Protein AF-A0A831LXB3-F1 (afdb_monomer_lite)

Foldseek 3Di:
DDKFQDDPQDDPDPPPPDQLVNSVVVVQVVVQVVLCVVPVQKGKDWPDDVSVVDSITDMDIDGDPDPPDD

Sequence (70 aa):
VIRLTECAMFRDEPGSEIPPSRVNAVCTAYVRHAIEALNPAYTITTTRARCGGDPFCEMIIERKKDPGTS

Radius of gyration: 14.11 Å; chains: 1; bounding box: 29×21×45 Å

pLDDT: mean 89.57, std 10.9, range [51.84, 98.0]

Organism: NCBI:txid2201

Secondary structure (DSSP, 8-state):
-EEESS-SS----TT--S-HHHHHHHHHHHHHHHHHHH-TTEEEEEEE-GGGT-SSEEEEEEEPPPTT--

Structure (mmCIF, N/CA/C/O backbone):
data_AF-A0A831LXB3-F1
#
_entry.id   AF-A0A831LXB3-F1
#
loop_
_atom_site.group_PDB
_atom_site.id
_atom_site.type_symbol
_atom_site.label_atom_id
_atom_site.label_alt_id
_atom_site.label_comp_id
_atom_site.label_asym_id
_atom_site.label_entity_id
_atom_site.label_seq_id
_atom_site.pdbx_PDB_ins_code
_atom_site.Cartn_x
_atom_site.Cartn_y
_atom_site.Cartn_z
_atom_site.occupancy
_atom_site.B_iso_or_equiv
_atom_site.auth_seq_id
_atom_site.auth_comp_id
_atom_site.auth_asym_id
_atom_site.auth_atom_id
_atom_site.pdbx_PDB_model_num
ATOM 1 N N . VAL A 1 1 ? 4.161 -5.848 12.046 1.00 88.12 1 VAL A N 1
ATOM 2 C CA . VAL A 1 1 ? 4.929 -5.363 10.874 1.00 88.12 1 VAL A CA 1
ATOM 3 C C . VAL A 1 1 ? 5.038 -6.494 9.866 1.00 88.12 1 VAL A C 1
ATOM 5 O O . VAL A 1 1 ? 5.258 -7.624 10.284 1.00 88.12 1 VAL A O 1
ATOM 8 N N . ILE A 1 2 ? 4.855 -6.202 8.578 1.00 92.69 2 ILE A N 1
ATOM 9 C CA . ILE A 1 2 ? 5.033 -7.129 7.452 1.00 92.69 2 ILE A CA 1
ATOM 10 C C . ILE A 1 2 ? 6.221 -6.635 6.626 1.00 92.69 2 ILE A C 1
ATOM 12 O O . ILE A 1 2 ? 6.279 -5.453 6.285 1.00 92.69 2 ILE A O 1
ATOM 16 N N . ARG A 1 3 ? 7.146 -7.5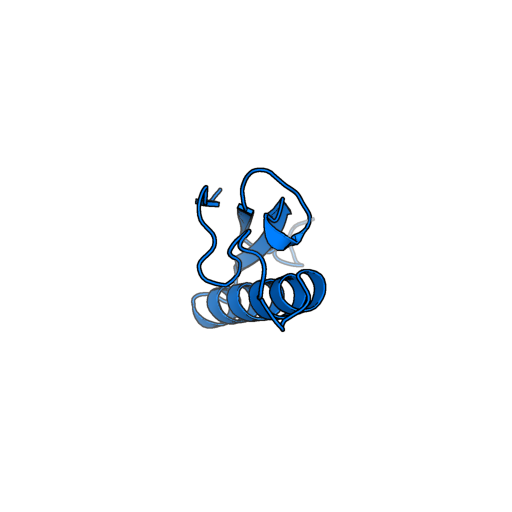36 6.283 1.00 94.75 3 ARG A N 1
ATOM 17 C CA . ARG A 1 3 ? 8.309 -7.236 5.442 1.00 94.75 3 ARG A CA 1
ATOM 18 C C . ARG A 1 3 ? 8.382 -8.210 4.275 1.00 94.75 3 ARG A C 1
ATOM 20 O O . ARG A 1 3 ? 8.376 -9.417 4.489 1.00 94.75 3 ARG A O 1
ATOM 27 N N . LEU A 1 4 ? 8.482 -7.673 3.062 1.00 91.31 4 LEU A N 1
ATOM 28 C CA . LEU A 1 4 ? 8.558 -8.449 1.826 1.00 91.31 4 LEU A CA 1
ATOM 29 C C . LEU A 1 4 ? 9.839 -8.089 1.071 1.00 91.31 4 LEU A C 1
ATOM 31 O O . LEU A 1 4 ? 10.017 -6.952 0.630 1.00 91.31 4 LEU A O 1
ATOM 35 N N . THR A 1 5 ? 10.741 -9.059 0.933 1.00 89.19 5 THR A N 1
ATOM 36 C CA . THR A 1 5 ? 11.976 -8.932 0.138 1.00 89.19 5 THR A CA 1
ATOM 37 C C . THR A 1 5 ? 11.710 -9.063 -1.364 1.00 89.19 5 THR A C 1
ATOM 39 O O . THR A 1 5 ? 12.480 -8.568 -2.183 1.00 89.19 5 THR A O 1
ATOM 42 N N . GLU A 1 6 ? 10.568 -9.636 -1.739 1.00 88.31 6 GLU A N 1
ATOM 43 C CA . GLU A 1 6 ? 10.071 -9.722 -3.112 1.00 88.31 6 GLU A CA 1
ATOM 44 C C . GLU A 1 6 ? 8.748 -8.964 -3.251 1.00 88.31 6 GLU A C 1
ATOM 46 O O . GLU A 1 6 ? 7.963 -8.890 -2.306 1.00 88.31 6 GLU A O 1
ATOM 51 N N . CYS A 1 7 ? 8.497 -8.367 -4.420 1.00 87.31 7 CYS A N 1
ATOM 52 C CA . CYS A 1 7 ? 7.260 -7.641 -4.686 1.00 87.31 7 CYS A CA 1
ATOM 53 C C . CYS A 1 7 ? 6.481 -8.326 -5.810 1.00 87.31 7 CYS A C 1
ATOM 55 O O . CYS A 1 7 ? 6.972 -8.458 -6.925 1.00 87.31 7 CYS A O 1
ATOM 57 N N . ALA A 1 8 ? 5.237 -8.721 -5.529 1.00 85.56 8 ALA A N 1
ATOM 58 C CA . ALA A 1 8 ? 4.379 -9.384 -6.512 1.00 85.56 8 ALA A CA 1
ATOM 59 C C . ALA A 1 8 ? 4.051 -8.494 -7.725 1.00 85.56 8 ALA A C 1
ATOM 61 O O . ALA A 1 8 ? 3.828 -8.999 -8.819 1.00 85.56 8 ALA A O 1
ATOM 62 N N . MET A 1 9 ? 4.029 -7.173 -7.522 1.00 86.44 9 MET A N 1
ATOM 63 C CA . MET A 1 9 ? 3.646 -6.191 -8.540 1.00 86.44 9 MET A CA 1
ATOM 64 C C . MET A 1 9 ? 4.845 -5.491 -9.191 1.00 86.44 9 MET A C 1
ATOM 66 O O . MET A 1 9 ? 4.667 -4.771 -10.169 1.00 86.44 9 MET A O 1
ATOM 70 N N . PHE A 1 10 ? 6.051 -5.645 -8.635 1.00 88.56 10 PHE A N 1
ATOM 71 C CA . PHE A 1 10 ? 7.255 -4.961 -9.099 1.00 88.56 10 PHE A CA 1
ATOM 72 C C . PHE A 1 10 ? 8.425 -5.933 -9.189 1.00 88.56 10 PHE A C 1
ATOM 74 O O . PHE A 1 10 ? 8.839 -6.523 -8.189 1.00 88.56 10 PHE A O 1
ATOM 81 N N . ARG A 1 11 ? 8.994 -6.038 -10.386 1.00 84.56 11 ARG A N 1
ATOM 82 C CA . ARG A 1 11 ? 10.262 -6.715 -10.641 1.00 84.56 11 ARG A CA 1
ATOM 83 C C . ARG A 1 11 ? 11.244 -5.696 -11.184 1.00 84.56 11 ARG A C 1
ATOM 85 O O . ARG A 1 11 ? 10.873 -4.856 -11.997 1.00 84.56 11 ARG A O 1
ATOM 92 N N . ASP A 1 12 ? 12.479 -5.792 -10.716 1.00 75.69 12 ASP A N 1
ATOM 93 C CA . ASP A 1 12 ? 13.582 -4.946 -11.166 1.00 75.69 12 ASP A CA 1
ATOM 94 C C . ASP A 1 12 ? 14.209 -5.557 -12.427 1.00 75.69 12 ASP A C 1
ATOM 96 O O . ASP A 1 12 ? 15.369 -5.958 -12.451 1.00 75.69 12 ASP A O 1
ATOM 100 N N . GLU A 1 13 ? 13.369 -5.753 -13.444 1.00 79.00 13 GLU A N 1
ATOM 101 C CA . GLU A 1 13 ? 13.761 -6.302 -14.736 1.00 79.00 13 GLU A CA 1
ATOM 102 C C . GLU A 1 13 ? 13.542 -5.237 -15.818 1.00 79.00 13 GLU A C 1
ATOM 104 O O . GLU A 1 13 ? 12.494 -4.575 -15.842 1.00 79.00 13 GLU A O 1
ATOM 109 N N . PRO A 1 14 ? 14.507 -5.051 -16.734 1.00 64.56 14 PRO A N 1
ATOM 110 C CA . PRO A 1 14 ? 14.323 -4.163 -17.869 1.00 64.56 14 PRO A CA 1
ATOM 111 C C . PRO A 1 14 ? 13.155 -4.664 -18.732 1.00 64.56 14 PRO A C 1
ATOM 113 O O . PRO A 1 14 ? 13.142 -5.817 -19.153 1.00 64.56 14 PRO A O 1
ATOM 116 N N . GLY A 1 15 ? 12.174 -3.793 -19.000 1.00 65.81 15 GLY A N 1
ATOM 117 C CA . GLY A 1 15 ? 11.026 -4.104 -19.866 1.00 65.81 15 GLY A CA 1
ATOM 118 C C . GLY A 1 15 ? 9.642 -4.013 -19.215 1.00 65.81 15 GLY A C 1
ATOM 119 O O . GLY A 1 15 ? 8.648 -4.237 -19.899 1.00 65.81 15 GLY A O 1
ATOM 120 N N . SER A 1 16 ? 9.531 -3.652 -17.931 1.00 70.50 16 SER A N 1
ATOM 121 C CA . SER A 1 16 ? 8.223 -3.319 -17.347 1.00 70.50 16 SER A CA 1
ATOM 122 C C . SER A 1 16 ? 7.678 -2.019 -17.951 1.00 70.50 16 SER A C 1
ATOM 124 O O . SER A 1 16 ? 8.182 -0.935 -17.664 1.00 70.50 16 SER A O 1
ATOM 126 N N . GLU A 1 17 ? 6.609 -2.115 -18.744 1.00 78.19 17 GLU A N 1
ATOM 127 C CA . GLU A 1 17 ? 5.894 -0.954 -19.302 1.00 78.19 17 GLU A CA 1
ATOM 128 C C . GLU A 1 17 ? 5.188 -0.112 -18.226 1.00 78.19 17 GLU A C 1
ATOM 130 O O . GLU A 1 17 ? 4.807 1.035 -18.465 1.00 78.19 17 GLU A O 1
ATOM 135 N N . ILE A 1 18 ? 4.995 -0.671 -17.026 1.00 83.94 18 ILE A N 1
ATOM 136 C CA . ILE A 1 18 ? 4.323 0.014 -15.924 1.00 83.94 18 ILE A CA 1
ATOM 137 C C . ILE A 1 18 ? 5.359 0.793 -15.107 1.00 83.94 18 ILE A C 1
ATOM 139 O O . ILE A 1 18 ? 6.266 0.181 -14.534 1.00 83.94 18 ILE A O 1
ATOM 143 N N . PRO A 1 19 ? 5.202 2.125 -14.971 1.00 89.75 19 PRO A N 1
ATOM 144 C CA . PRO A 1 19 ? 6.075 2.922 -14.124 1.00 89.75 19 PRO A CA 1
ATOM 145 C C . PRO A 1 19 ? 6.024 2.455 -12.659 1.00 89.75 19 PRO A C 1
ATOM 147 O O . PRO A 1 19 ? 4.924 2.221 -12.139 1.00 89.75 19 PRO A O 1
ATOM 150 N N . PRO A 1 20 ? 7.162 2.405 -11.942 1.00 91.94 20 PRO A N 1
ATOM 151 C CA . PRO A 1 20 ? 7.195 1.982 -10.539 1.00 91.94 20 PRO A CA 1
ATOM 152 C C . PRO A 1 20 ? 6.264 2.799 -9.625 1.00 91.94 20 PRO A C 1
ATOM 154 O O . PRO A 1 20 ? 5.615 2.249 -8.735 1.00 91.94 20 PRO A O 1
ATOM 157 N N . SER A 1 21 ? 6.096 4.097 -9.901 1.00 91.12 21 SER A N 1
ATOM 158 C CA . SER A 1 21 ? 5.155 4.969 -9.182 1.00 91.12 21 SER A CA 1
ATOM 159 C C . SER A 1 21 ? 3.696 4.524 -9.325 1.00 91.12 21 SER A C 1
ATOM 161 O O . SER A 1 21 ? 2.927 4.581 -8.364 1.00 91.12 21 SER A O 1
ATOM 163 N N . ARG A 1 22 ? 3.307 4.015 -10.500 1.00 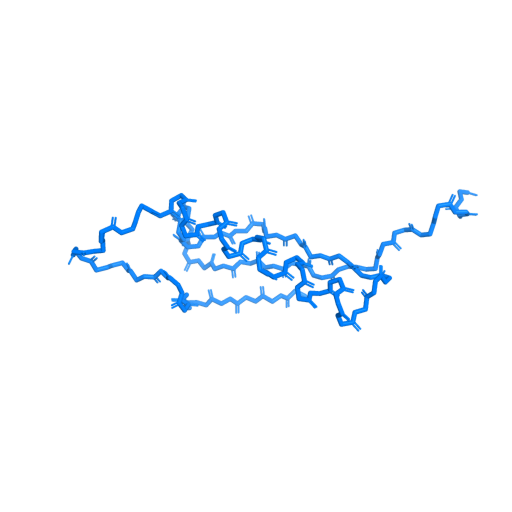93.50 22 ARG A N 1
ATOM 164 C CA . ARG A 1 22 ? 1.960 3.484 -10.738 1.00 93.50 22 ARG A CA 1
ATOM 165 C C . ARG A 1 22 ? 1.756 2.162 -10.005 1.00 93.50 22 ARG A C 1
ATOM 167 O O . ARG A 1 22 ? 0.694 1.956 -9.422 1.00 93.50 22 ARG A O 1
ATOM 174 N N . VAL A 1 23 ? 2.782 1.309 -9.966 1.00 93.44 23 VAL A N 1
ATOM 175 C CA . VAL A 1 23 ? 2.772 0.094 -9.138 1.00 93.44 23 VAL A CA 1
ATOM 176 C C . VAL A 1 23 ? 2.590 0.443 -7.661 1.00 93.44 23 VAL A C 1
ATOM 178 O O . VAL A 1 23 ? 1.756 -0.160 -6.987 1.00 93.44 23 VAL A O 1
ATOM 181 N N . ASN A 1 24 ? 3.330 1.437 -7.159 1.00 94.44 24 ASN A N 1
ATOM 182 C CA . ASN A 1 24 ? 3.219 1.899 -5.777 1.00 94.44 24 ASN A CA 1
ATOM 183 C C . ASN A 1 24 ? 1.794 2.357 -5.434 1.00 94.44 24 ASN A C 1
ATOM 185 O O . ASN A 1 24 ? 1.234 1.909 -4.430 1.00 94.44 24 ASN A O 1
ATOM 189 N N . ALA A 1 25 ? 1.196 3.192 -6.290 1.00 94.19 25 ALA A N 1
ATOM 190 C CA . ALA A 1 25 ? -0.151 3.714 -6.087 1.00 94.19 25 ALA A CA 1
ATOM 191 C C . ALA A 1 25 ? -1.200 2.592 -6.021 1.00 94.19 25 ALA A C 1
ATOM 193 O O . ALA A 1 25 ? -2.003 2.546 -5.089 1.00 94.19 25 ALA A O 1
ATOM 194 N N . VAL A 1 26 ? -1.156 1.651 -6.973 1.00 94.50 26 VAL A N 1
ATOM 195 C CA . VAL A 1 26 ? -2.094 0.517 -7.024 1.00 94.50 26 VAL A CA 1
ATOM 196 C C . VAL A 1 26 ? -1.909 -0.409 -5.824 1.00 94.50 26 VAL A C 1
ATOM 198 O O . VAL A 1 26 ? -2.891 -0.761 -5.175 1.00 94.50 26 VAL A O 1
ATOM 201 N N . CYS A 1 27 ? -0.665 -0.771 -5.494 1.00 94.44 27 CYS A N 1
ATOM 202 C CA . CYS A 1 27 ? -0.357 -1.633 -4.354 1.00 94.44 27 CYS A CA 1
ATOM 203 C C . CYS A 1 27 ? -0.869 -1.023 -3.043 1.00 94.44 27 CYS A C 1
ATOM 205 O O . CYS A 1 27 ? -1.582 -1.686 -2.293 1.00 94.44 27 CYS A O 1
ATOM 207 N N . THR A 1 28 ? -0.577 0.259 -2.807 1.00 94.06 28 THR A N 1
ATOM 208 C CA . THR A 1 28 ? -0.991 0.976 -1.593 1.00 94.06 28 THR A CA 1
ATOM 209 C C . THR A 1 28 ? -2.511 1.051 -1.472 1.00 94.06 28 THR A C 1
ATOM 211 O O . THR A 1 28 ? -3.055 0.790 -0.398 1.00 94.06 28 THR A O 1
ATOM 214 N N . ALA A 1 29 ? -3.213 1.358 -2.567 1.00 95.69 29 ALA A N 1
ATOM 215 C CA . ALA A 1 29 ? -4.672 1.364 -2.575 1.00 95.69 29 ALA A CA 1
ATOM 216 C C . ALA A 1 29 ? -5.236 -0.033 -2.280 1.00 95.69 29 ALA A C 1
ATOM 218 O O . ALA A 1 29 ? -6.082 -0.181 -1.398 1.00 95.69 29 ALA A O 1
ATOM 219 N N . TYR A 1 30 ? -4.727 -1.060 -2.965 1.00 95.94 30 TYR A N 1
ATOM 220 C CA . TYR A 1 30 ? -5.172 -2.440 -2.792 1.00 95.94 30 TYR A CA 1
ATOM 221 C C . TYR A 1 30 ? -5.031 -2.911 -1.343 1.00 95.94 30 TYR A C 1
ATOM 223 O O . TYR A 1 30 ? -6.016 -3.347 -0.750 1.00 95.94 30 TYR A O 1
ATOM 231 N N . VAL A 1 31 ? -3.840 -2.791 -0.744 1.00 95.50 31 VAL A N 1
ATOM 232 C CA . VAL A 1 31 ? -3.621 -3.287 0.624 1.00 95.50 31 VAL A CA 1
ATOM 233 C C . VAL A 1 31 ? -4.453 -2.514 1.643 1.00 95.50 31 VAL A C 1
ATOM 235 O O . VAL A 1 31 ? -4.974 -3.115 2.581 1.00 95.50 31 VAL A O 1
ATOM 238 N N . ARG A 1 32 ? -4.655 -1.206 1.434 1.00 96.38 32 ARG A N 1
ATOM 239 C CA . ARG A 1 32 ? -5.529 -0.393 2.284 1.00 96.38 32 ARG A CA 1
ATOM 240 C C . ARG A 1 32 ? -6.971 -0.883 2.239 1.00 96.38 32 ARG A C 1
ATOM 242 O O . ARG A 1 32 ? -7.563 -1.098 3.292 1.00 96.38 32 ARG A O 1
ATOM 249 N N . HIS A 1 33 ? -7.514 -1.092 1.042 1.00 97.44 33 HIS A N 1
ATOM 250 C CA . HIS A 1 33 ? -8.867 -1.619 0.879 1.00 97.44 33 HIS A CA 1
ATOM 251 C C . HIS A 1 33 ? -9.006 -3.041 1.428 1.00 97.44 33 HIS A C 1
ATOM 253 O O . HIS A 1 33 ? -10.007 -3.341 2.072 1.00 97.44 33 HIS A O 1
ATOM 259 N N . ALA A 1 34 ? -8.003 -3.898 1.223 1.00 96.94 34 ALA A N 1
ATOM 260 C CA . ALA A 1 34 ? -8.011 -5.261 1.740 1.00 96.94 34 ALA A CA 1
ATOM 261 C C . ALA A 1 34 ? -8.073 -5.286 3.275 1.00 96.94 34 ALA A C 1
ATOM 263 O O . ALA A 1 34 ? -8.891 -6.006 3.840 1.00 96.94 34 ALA A O 1
ATOM 264 N N . ILE A 1 35 ? -7.257 -4.475 3.956 1.00 97.69 35 ILE A N 1
ATOM 265 C CA . ILE A 1 35 ? -7.274 -4.396 5.423 1.00 97.69 35 ILE A CA 1
ATOM 266 C C . ILE A 1 35 ? -8.579 -3.794 5.944 1.00 97.69 35 ILE A C 1
ATOM 268 O O . I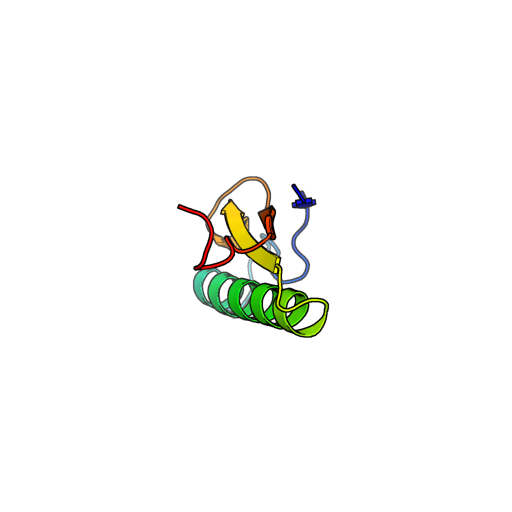LE A 1 35 ? -9.153 -4.353 6.874 1.00 97.69 35 ILE A O 1
ATOM 272 N N . GLU A 1 36 ? -9.086 -2.729 5.318 1.00 96.94 36 GLU A N 1
ATOM 273 C CA . GLU A 1 36 ? -10.377 -2.133 5.687 1.00 96.94 36 GLU A CA 1
ATOM 274 C C . GLU A 1 36 ? -11.525 -3.149 5.584 1.00 96.94 36 GLU A C 1
ATOM 276 O O . GLU A 1 36 ? -12.351 -3.245 6.489 1.00 96.94 36 GLU A O 1
ATOM 281 N N . ALA A 1 37 ? -11.562 -3.930 4.499 1.00 98.00 37 ALA A N 1
ATOM 282 C CA . ALA A 1 37 ? -12.594 -4.936 4.266 1.00 98.00 37 ALA A CA 1
ATOM 283 C C . ALA A 1 37 ? -12.488 -6.131 5.226 1.00 98.00 37 ALA A C 1
ATOM 285 O O . ALA A 1 37 ? -13.508 -6.697 5.615 1.00 98.00 37 ALA A O 1
ATOM 286 N N . LEU A 1 38 ? -11.266 -6.517 5.612 1.00 97.81 38 LEU A N 1
ATOM 287 C CA . LEU A 1 38 ? -11.034 -7.586 6.584 1.00 97.81 38 LEU A CA 1
ATOM 288 C C . LEU A 1 38 ? -11.413 -7.156 8.003 1.00 97.81 38 LEU A C 1
ATOM 290 O O . LEU A 1 38 ? -12.013 -7.937 8.741 1.00 97.81 38 LEU A O 1
ATOM 294 N N . ASN A 1 39 ? -11.041 -5.939 8.405 1.00 97.56 39 ASN A N 1
ATOM 295 C CA . ASN A 1 39 ? -11.423 -5.376 9.690 1.00 97.56 39 ASN A CA 1
ATOM 296 C C . ASN A 1 39 ? -11.346 -3.834 9.671 1.00 97.56 39 ASN A C 1
ATOM 298 O O . ASN A 1 39 ? -10.245 -3.277 9.731 1.00 97.56 39 ASN A O 1
ATOM 302 N N . PRO A 1 40 ? -12.489 -3.124 9.711 1.00 96.56 40 PRO A N 1
ATOM 303 C CA . PRO A 1 40 ? -12.513 -1.664 9.631 1.00 96.56 40 PRO A CA 1
ATOM 304 C C . PRO A 1 40 ? -11.928 -0.974 10.871 1.00 96.56 40 PRO A C 1
ATOM 306 O O . PRO A 1 40 ? -11.657 0.226 10.832 1.00 96.56 40 PRO A O 1
ATOM 309 N N . ALA A 1 41 ? -11.689 -1.695 11.973 1.00 97.31 41 ALA A N 1
ATOM 310 C CA . ALA A 1 41 ? -10.993 -1.153 13.139 1.00 97.31 41 ALA A CA 1
ATOM 311 C C . ALA A 1 41 ? -9.472 -1.033 12.931 1.00 97.31 41 ALA A C 1
ATOM 313 O O . ALA A 1 41 ? -8.784 -0.507 13.804 1.00 97.31 41 ALA A O 1
ATOM 314 N N . TYR A 1 42 ? -8.932 -1.512 11.809 1.00 97.38 42 TYR A N 1
ATOM 315 C CA . TYR A 1 42 ? -7.504 -1.485 11.502 1.00 97.38 42 TYR A CA 1
ATOM 316 C C . TYR A 1 42 ? -7.209 -0.654 10.255 1.00 97.38 42 TYR A C 1
ATOM 318 O O . TYR A 1 42 ? -8.053 -0.457 9.387 1.00 97.38 42 TYR A O 1
ATOM 326 N N . THR A 1 43 ? -5.985 -0.148 10.178 1.00 97.00 43 THR A N 1
ATOM 327 C CA . THR A 1 43 ? -5.420 0.528 9.009 1.00 97.00 43 THR A CA 1
ATOM 328 C C . THR A 1 43 ? -4.075 -0.098 8.668 1.00 97.00 43 THR A C 1
ATOM 330 O O . THR A 1 43 ? -3.476 -0.788 9.492 1.00 97.00 43 THR A O 1
ATOM 333 N N . ILE A 1 44 ? -3.589 0.158 7.458 1.00 97.44 44 ILE A N 1
ATOM 334 C CA . ILE A 1 44 ? -2.255 -0.238 7.017 1.00 97.44 44 ILE A CA 1
ATOM 335 C C . ILE A 1 44 ? -1.531 0.949 6.392 1.00 97.44 44 ILE A C 1
ATOM 337 O O . ILE A 1 44 ? -2.119 1.710 5.624 1.00 97.44 44 ILE A O 1
ATOM 341 N N . THR A 1 45 ? -0.250 1.080 6.718 1.00 96.19 45 THR A N 1
ATOM 342 C CA . THR A 1 45 ? 0.646 2.100 6.170 1.00 96.19 45 THR A CA 1
ATOM 343 C C . THR A 1 45 ? 1.862 1.420 5.563 1.00 96.19 45 THR A C 1
ATOM 345 O O . THR A 1 45 ? 2.489 0.582 6.210 1.00 96.19 45 THR A O 1
ATOM 348 N N . THR A 1 46 ? 2.213 1.793 4.336 1.00 95.25 46 THR A N 1
ATOM 349 C CA . THR A 1 46 ? 3.450 1.363 3.675 1.00 95.25 46 THR A CA 1
ATOM 350 C C . THR A 1 46 ? 4.556 2.362 4.011 1.00 95.25 46 THR A C 1
ATOM 352 O O . THR A 1 46 ? 4.467 3.519 3.609 1.00 95.25 46 THR A O 1
ATOM 355 N N . THR A 1 47 ? 5.577 1.945 4.760 1.00 96.00 47 THR A N 1
ATOM 356 C CA . THR A 1 47 ? 6.694 2.805 5.205 1.00 96.00 47 THR A CA 1
ATOM 357 C C . THR A 1 47 ? 7.928 2.689 4.317 1.00 96.00 47 THR A C 1
ATOM 359 O O . THR A 1 47 ? 8.727 3.619 4.263 1.00 96.00 47 THR A O 1
ATOM 362 N N . ARG A 1 48 ? 8.077 1.563 3.609 1.00 96.25 48 ARG A N 1
ATOM 363 C CA . ARG A 1 48 ? 9.105 1.330 2.583 1.00 96.25 48 ARG A CA 1
ATOM 364 C C . ARG A 1 48 ? 8.501 0.579 1.411 1.00 96.25 48 ARG A C 1
ATOM 366 O O . ARG A 1 48 ? 7.638 -0.278 1.617 1.00 96.25 48 ARG A O 1
ATOM 373 N N . ALA A 1 49 ? 8.953 0.856 0.195 1.00 95.19 49 ALA A N 1
ATOM 374 C CA . ALA A 1 49 ? 8.431 0.211 -1.002 1.00 95.19 49 ALA A CA 1
ATOM 375 C C . ALA A 1 49 ? 9.527 -0.056 -2.034 1.00 95.19 49 ALA A C 1
ATOM 377 O O . ALA A 1 49 ? 10.199 0.862 -2.496 1.00 95.19 49 ALA A O 1
ATOM 378 N N . ARG A 1 50 ? 9.631 -1.308 -2.501 1.00 94.62 50 ARG A N 1
ATOM 379 C CA . ARG A 1 50 ? 10.594 -1.676 -3.553 1.00 94.62 50 ARG A CA 1
ATOM 380 C C . ARG A 1 50 ? 10.403 -0.894 -4.847 1.00 94.62 50 ARG A C 1
ATOM 382 O O . ARG A 1 50 ? 11.367 -0.417 -5.426 1.00 94.62 50 ARG A O 1
ATOM 389 N N . CYS A 1 51 ? 9.154 -0.690 -5.257 1.00 92.81 51 CYS A N 1
ATOM 390 C CA . CYS A 1 51 ? 8.821 0.154 -6.405 1.00 92.81 51 CYS A CA 1
ATOM 391 C C . CYS A 1 51 ? 9.105 1.655 -6.181 1.00 92.81 51 CYS A C 1
ATOM 393 O O . CYS A 1 51 ? 8.988 2.439 -7.116 1.00 92.81 51 CYS A O 1
ATOM 395 N N . GLY A 1 52 ? 9.462 2.065 -4.961 1.00 90.06 52 GLY A N 1
ATOM 396 C CA . GLY A 1 52 ? 9.981 3.394 -4.630 1.00 90.06 52 GLY A CA 1
ATOM 397 C C . GLY A 1 52 ? 11.510 3.450 -4.514 1.00 90.06 52 GLY A C 1
ATOM 398 O O . GLY A 1 52 ? 12.041 4.510 -4.203 1.00 90.06 52 GLY A O 1
ATOM 399 N N . GLY A 1 53 ? 12.213 2.337 -4.762 1.00 91.44 53 GLY A N 1
ATOM 400 C CA . GLY A 1 53 ? 13.673 2.232 -4.664 1.00 91.44 53 GLY A CA 1
ATOM 401 C C . GLY A 1 53 ? 14.195 1.625 -3.357 1.00 91.44 53 GLY A C 1
ATOM 402 O O . GLY A 1 53 ? 15.405 1.467 -3.208 1.00 91.44 53 GLY A O 1
ATOM 403 N N . ASP A 1 54 ? 13.325 1.250 -2.414 1.00 94.62 54 ASP A N 1
ATOM 404 C CA . ASP A 1 54 ? 13.759 0.584 -1.183 1.00 94.62 54 ASP A CA 1
ATOM 405 C C . ASP A 1 54 ? 14.190 -0.878 -1.426 1.00 94.62 54 ASP A C 1
ATOM 407 O O . ASP A 1 54 ? 13.676 -1.552 -2.321 1.00 94.62 54 ASP A O 1
ATOM 411 N N . PRO A 1 55 ? 15.062 -1.452 -0.576 1.00 93.38 55 PRO A N 1
ATOM 412 C CA . PRO A 1 55 ? 15.470 -2.855 -0.703 1.00 93.38 55 PRO A CA 1
ATOM 413 C C . PRO A 1 55 ? 14.349 -3.862 -0.386 1.00 93.38 55 PRO A C 1
ATOM 415 O O . PRO A 1 55 ? 14.453 -5.040 -0.719 1.00 93.38 55 PRO A O 1
ATOM 418 N N . PHE A 1 56 ? 13.280 -3.432 0.285 1.00 94.31 56 PHE A N 1
ATOM 419 C CA . PHE A 1 56 ? 12.133 -4.265 0.644 1.00 94.31 56 PHE A CA 1
ATOM 420 C C . PHE A 1 56 ? 10.876 -3.411 0.794 1.00 94.31 56 PHE A C 1
ATOM 422 O O . PHE A 1 56 ? 10.955 -2.204 1.021 1.00 94.31 56 PHE A O 1
ATOM 429 N N . CYS A 1 57 ? 9.711 -4.049 0.703 1.00 95.38 57 CYS A N 1
ATOM 430 C CA . CYS A 1 57 ? 8.468 -3.424 1.132 1.00 95.38 57 CYS A CA 1
ATOM 431 C C . CYS A 1 57 ? 8.295 -3.630 2.637 1.00 95.38 57 CYS A C 1
ATOM 433 O O . CYS A 1 57 ? 8.489 -4.740 3.142 1.00 95.38 57 CYS A O 1
ATOM 435 N N . GLU A 1 58 ? 7.897 -2.578 3.340 1.00 96.81 58 GLU A N 1
ATOM 436 C CA . GLU A 1 58 ? 7.541 -2.615 4.753 1.00 96.81 58 GLU A CA 1
ATOM 437 C C . GLU A 1 58 ? 6.153 -2.020 4.931 1.00 96.81 58 GLU A C 1
ATOM 439 O O . GLU A 1 58 ? 5.864 -0.925 4.447 1.00 96.81 58 GLU A O 1
ATOM 444 N N . MET A 1 59 ? 5.290 -2.770 5.610 1.00 96.62 59 MET A N 1
ATOM 445 C CA . MET A 1 5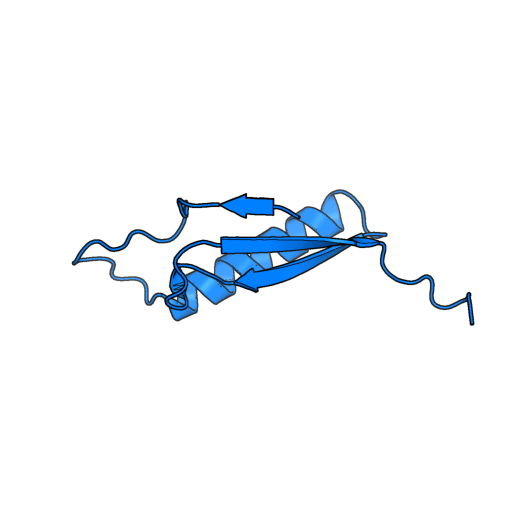9 ? 3.930 -2.353 5.909 1.00 96.62 59 MET A CA 1
ATOM 446 C C . MET A 1 59 ? 3.619 -2.575 7.385 1.00 96.62 59 MET A C 1
ATOM 448 O O . MET A 1 59 ? 3.965 -3.604 7.977 1.00 96.62 59 MET A O 1
ATOM 452 N N . ILE A 1 60 ? 2.927 -1.618 7.984 1.00 97.69 60 ILE A N 1
ATOM 453 C CA . ILE A 1 60 ? 2.525 -1.650 9.386 1.00 97.69 60 ILE A CA 1
ATOM 454 C C . ILE A 1 60 ? 1.002 -1.668 9.426 1.00 97.69 60 ILE A C 1
ATOM 456 O O . ILE A 1 60 ? 0.366 -0.763 8.895 1.00 97.69 60 ILE A O 1
ATOM 460 N N . ILE A 1 61 ? 0.433 -2.718 10.021 1.00 97.50 61 ILE A N 1
ATOM 461 C CA . ILE A 1 61 ? -0.997 -2.808 10.321 1.00 97.50 61 ILE A CA 1
ATOM 462 C C . ILE A 1 61 ? -1.181 -2.386 11.772 1.00 97.50 61 ILE A C 1
ATOM 464 O O . ILE A 1 61 ? -0.547 -2.955 12.662 1.0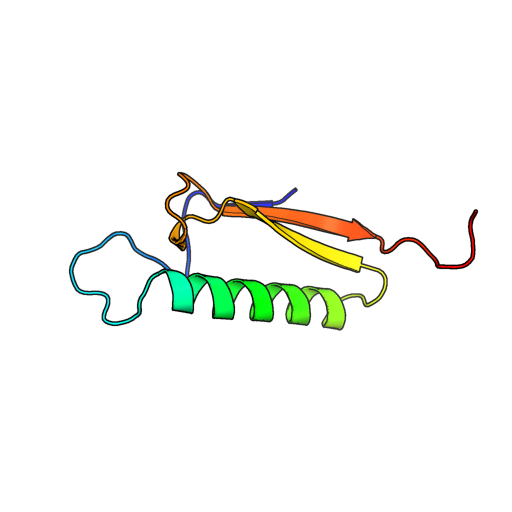0 97.50 61 ILE A O 1
ATOM 468 N N . GLU A 1 62 ? -2.050 -1.413 12.002 1.00 97.06 62 GLU A N 1
ATOM 469 C CA . GLU A 1 62 ? -2.295 -0.828 13.318 1.00 97.06 62 GLU A CA 1
ATOM 470 C C . GLU A 1 62 ? -3.794 -0.701 13.554 1.00 97.06 62 GLU A C 1
ATOM 472 O O . GLU A 1 62 ? -4.571 -0.506 12.617 1.00 97.06 62 GLU A O 1
ATOM 477 N N . ARG A 1 63 ? -4.215 -0.800 14.817 1.00 96.31 63 ARG A N 1
ATOM 478 C CA . ARG A 1 63 ? -5.595 -0.488 15.183 1.00 96.31 63 ARG A CA 1
ATOM 479 C C . ARG A 1 63 ? -5.792 1.021 15.037 1.00 96.31 63 ARG A C 1
ATOM 481 O O . ARG A 1 63 ? -4.974 1.802 15.526 1.00 96.31 63 ARG A O 1
ATOM 488 N N . LYS A 1 64 ? -6.874 1.437 14.381 1.00 94.69 64 LYS A N 1
ATOM 489 C CA . LYS A 1 64 ? -7.289 2.840 14.361 1.00 94.69 64 LYS A CA 1
ATOM 490 C C . LYS A 1 64 ? -7.518 3.280 15.804 1.00 94.69 64 LYS A 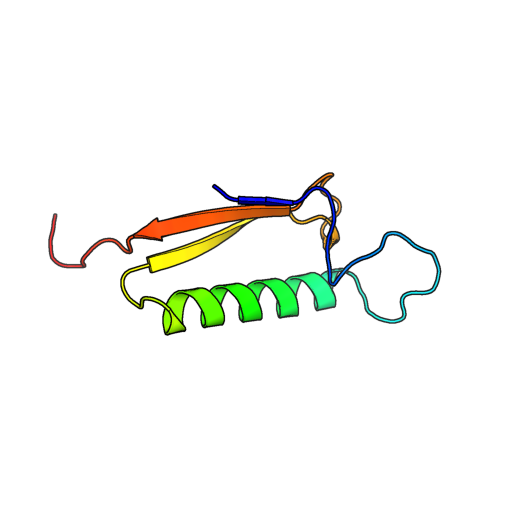C 1
ATOM 492 O O . LYS A 1 64 ? -8.074 2.530 16.607 1.00 94.69 64 LYS A O 1
ATOM 497 N N . LYS A 1 65 ? -7.073 4.487 16.145 1.00 88.19 65 LYS A N 1
ATOM 498 C CA . LYS A 1 65 ? -7.426 5.073 17.436 1.00 88.19 65 LYS A CA 1
ATOM 499 C C . LYS A 1 65 ? -8.933 5.296 17.436 1.00 88.19 65 LYS A C 1
ATOM 501 O O . LYS A 1 65 ? -9.451 5.921 16.510 1.00 88.19 65 LYS A O 1
ATOM 506 N N . ASP A 1 66 ? -9.617 4.770 18.445 1.00 71.56 66 ASP A N 1
ATOM 507 C CA . ASP A 1 66 ? -11.025 5.084 18.647 1.00 71.56 66 ASP A CA 1
ATOM 508 C C . ASP A 1 66 ? -11.116 6.603 18.889 1.00 71.56 66 ASP A C 1
ATOM 510 O O . ASP A 1 66 ? -10.388 7.122 19.740 1.00 71.56 66 ASP A O 1
ATOM 514 N N . PRO A 1 67 ? -11.975 7.347 18.171 1.00 61.41 67 PRO A N 1
ATOM 515 C CA . PRO A 1 67 ? -12.083 8.800 18.324 1.00 61.41 67 PRO A CA 1
ATOM 516 C C . PRO A 1 67 ? -12.625 9.255 19.698 1.00 61.41 67 PRO A C 1
ATOM 518 O O . PRO A 1 67 ? -12.905 10.435 19.873 1.00 61.41 67 PRO A O 1
ATOM 521 N N . GLY A 1 68 ? -12.784 8.346 20.669 1.00 61.34 68 GLY A N 1
ATOM 522 C CA . GLY A 1 68 ? -13.374 8.599 21.987 1.00 61.34 68 GLY A CA 1
ATOM 523 C C . GLY A 1 68 ? -12.448 8.398 23.189 1.00 61.34 68 GLY A C 1
ATOM 524 O O . GLY A 1 68 ? -12.926 8.509 24.313 1.00 61.34 68 GLY A O 1
ATOM 525 N N . THR A 1 69 ? -11.158 8.112 22.996 1.00 55.94 69 THR A N 1
ATOM 526 C CA . THR A 1 69 ? -10.216 7.942 24.118 1.00 55.94 69 THR A CA 1
ATOM 527 C C . THR A 1 69 ? -9.115 8.996 24.025 1.00 55.94 69 THR A C 1
ATOM 529 O O . THR A 1 69 ? -8.085 8.783 23.386 1.00 55.94 69 THR A O 1
ATOM 532 N N . SER A 1 70 ? -9.384 10.165 24.612 1.00 51.84 70 SER A N 1
ATOM 533 C CA . SER A 1 70 ? -8.393 11.182 24.998 1.00 51.84 70 SER A CA 1
ATOM 534 C C . SER A 1 70 ? -8.296 11.236 26.513 1.00 51.84 70 SER A C 1
ATOM 536 O O . SER A 1 70 ? -9.358 11.068 27.154 1.00 51.84 70 SER A O 1
#